Protein AF-A0A542ALW0-F1 (afdb_monomer)

Structure (mmCIF, N/CA/C/O backbone):
data_AF-A0A542ALW0-F1
#
_entry.id   AF-A0A542ALW0-F1
#
loop_
_atom_site.group_PDB
_atom_site.id
_atom_site.type_symbol
_atom_site.label_atom_id
_atom_site.label_alt_id
_atom_site.label_comp_id
_atom_site.label_asym_id
_atom_site.label_entity_id
_atom_site.label_seq_id
_atom_site.pdbx_PDB_ins_code
_atom_site.Cartn_x
_atom_site.Cartn_y
_atom_site.Cartn_z
_atom_site.occupancy
_atom_site.B_iso_or_equiv
_atom_site.auth_seq_id
_atom_site.auth_comp_id
_atom_site.auth_asym_id
_atom_site.auth_atom_id
_atom_site.pdbx_PDB_model_num
ATOM 1 N N . MET A 1 1 ? -4.101 -1.645 31.933 1.00 70.88 1 MET A N 1
ATOM 2 C CA . MET A 1 1 ? -5.199 -1.629 30.944 1.00 70.88 1 MET A CA 1
ATOM 3 C C . MET A 1 1 ? -4.604 -1.293 29.589 1.00 70.88 1 MET A C 1
ATOM 5 O O . MET A 1 1 ? -3.860 -0.327 29.512 1.00 70.88 1 MET A O 1
ATOM 9 N N . THR A 1 2 ? -4.846 -2.113 28.566 1.00 77.75 2 THR A N 1
ATOM 10 C CA . THR A 1 2 ? -4.467 -1.822 27.166 1.00 77.75 2 THR A CA 1
ATOM 11 C C . THR A 1 2 ? -5.603 -1.163 26.385 1.00 77.75 2 THR A C 1
ATOM 13 O O . THR A 1 2 ? -5.355 -0.620 25.317 1.00 77.75 2 THR A O 1
ATOM 16 N N . PHE A 1 3 ? -6.825 -1.230 26.923 1.00 82.44 3 PHE A N 1
ATOM 17 C CA . PHE A 1 3 ? -8.053 -0.704 26.344 1.00 82.44 3 PHE A CA 1
ATOM 18 C C . PHE A 1 3 ? -8.790 0.145 27.384 1.00 82.44 3 PHE A C 1
ATOM 20 O O . PHE A 1 3 ? -8.823 -0.213 28.565 1.00 82.44 3 PHE A O 1
ATOM 27 N N . PHE A 1 4 ? -9.335 1.266 26.936 1.00 84.50 4 PHE A N 1
ATOM 28 C CA . PHE A 1 4 ? -10.181 2.212 27.646 1.00 84.50 4 PHE A CA 1
ATOM 29 C C . PHE A 1 4 ? -11.634 1.724 27.730 1.00 84.50 4 PHE A C 1
ATOM 31 O O . PHE A 1 4 ? -12.326 2.056 28.690 1.00 84.50 4 PHE A O 1
ATOM 38 N N . THR A 1 5 ? -12.095 0.933 26.756 1.00 87.38 5 THR A N 1
ATOM 39 C CA . THR A 1 5 ? -13.458 0.387 26.670 1.00 87.38 5 THR A CA 1
ATOM 40 C C . THR A 1 5 ? -13.468 -1.050 26.129 1.00 87.38 5 THR A C 1
ATOM 42 O O . THR A 1 5 ? -12.475 -1.533 25.587 1.00 87.38 5 THR A O 1
ATOM 45 N N . ASP A 1 6 ? -14.625 -1.718 26.201 1.00 87.56 6 ASP A N 1
ATOM 46 C CA . ASP A 1 6 ? -14.849 -3.047 25.603 1.00 87.56 6 ASP A CA 1
ATOM 47 C C . ASP A 1 6 ? -15.267 -2.991 24.117 1.00 87.56 6 ASP A C 1
ATOM 49 O O . ASP A 1 6 ? -15.760 -3.969 23.547 1.00 87.56 6 ASP A O 1
ATOM 53 N N .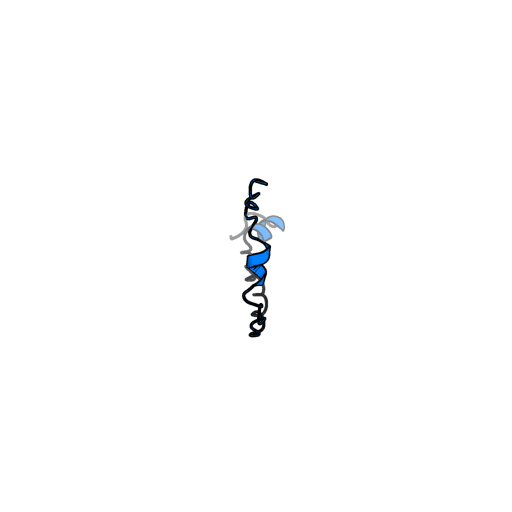 SER A 1 7 ? -15.083 -1.845 23.455 1.00 90.62 7 SER A N 1
ATOM 54 C CA . SER A 1 7 ? -15.466 -1.666 22.054 1.00 90.62 7 SER A CA 1
ATOM 55 C C . SER A 1 7 ? -14.596 -2.511 21.108 1.00 90.62 7 SER A C 1
ATOM 57 O O . SER A 1 7 ? -13.363 -2.493 21.208 1.00 90.62 7 SER A O 1
ATOM 59 N N . PRO A 1 8 ? -15.184 -3.202 20.109 1.00 89.38 8 PRO A N 1
ATOM 60 C CA . PRO A 1 8 ? -14.417 -3.995 19.147 1.00 89.38 8 PRO A CA 1
ATOM 61 C C . PRO A 1 8 ? -13.479 -3.136 18.287 1.00 89.38 8 PRO A C 1
ATOM 63 O O . PRO A 1 8 ? -12.415 -3.603 17.881 1.00 89.38 8 PRO A O 1
ATOM 66 N N . PHE A 1 9 ? -13.833 -1.870 18.047 1.00 89.94 9 PHE A N 1
ATOM 67 C CA . PHE A 1 9 ? -13.009 -0.943 17.268 1.00 89.94 9 PHE A CA 1
A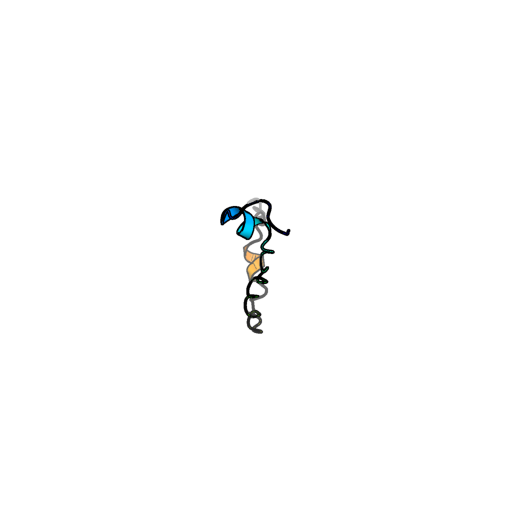TOM 68 C C . PHE A 1 9 ? -11.692 -0.619 17.968 1.00 89.94 9 PHE A C 1
ATOM 70 O O . PHE A 1 9 ? -10.651 -0.515 17.324 1.00 89.94 9 PHE A O 1
ATOM 77 N N . GLU A 1 10 ? -11.713 -0.528 19.295 1.00 90.81 10 GLU A N 1
ATOM 78 C CA . GLU A 1 10 ? -10.519 -0.237 20.077 1.00 90.81 10 GLU A CA 1
ATOM 79 C C . GLU A 1 10 ? -9.483 -1.361 19.985 1.00 90.81 10 GLU A C 1
ATOM 81 O O . GLU A 1 10 ? -8.285 -1.122 19.825 1.00 90.81 10 GLU A O 1
ATOM 86 N N . ARG A 1 11 ? -9.968 -2.605 19.961 1.00 88.81 11 ARG A N 1
ATOM 87 C CA . ARG A 1 11 ? -9.142 -3.805 19.784 1.00 88.81 11 ARG A CA 1
ATOM 88 C C . ARG A 1 11 ? -8.437 -3.830 18.430 1.00 88.81 11 ARG A C 1
ATOM 90 O O . ARG A 1 11 ? -7.296 -4.275 18.352 1.00 88.81 11 ARG A O 1
ATOM 97 N N . MET A 1 12 ? -9.080 -3.312 17.385 1.00 87.75 12 MET A N 1
ATOM 98 C CA . MET A 1 12 ? -8.483 -3.212 16.053 1.00 87.75 12 MET A CA 1
ATOM 99 C C . MET A 1 12 ? -7.409 -2.117 15.976 1.00 87.75 12 MET A C 1
ATOM 101 O O . MET A 1 12 ? -6.396 -2.313 15.311 1.00 87.75 12 MET A O 1
ATOM 105 N N . MET A 1 13 ? -7.582 -0.997 16.687 1.00 87.25 13 MET A N 1
ATOM 106 C CA . MET A 1 13 ? -6.614 0.113 16.678 1.00 87.25 13 MET A CA 1
ATOM 107 C C . MET A 1 13 ? -5.265 -0.244 17.311 1.00 87.25 13 MET A C 1
ATOM 109 O O . MET A 1 13 ? -4.238 0.302 16.914 1.00 87.25 13 MET A O 1
ATOM 113 N N . VAL A 1 14 ? -5.241 -1.161 18.280 1.00 88.06 14 VAL A N 1
ATOM 114 C CA . VAL A 1 14 ? -3.978 -1.606 18.898 1.00 88.06 14 VAL A CA 1
ATOM 115 C C . VAL A 1 14 ? -3.336 -2.782 18.161 1.00 88.06 14 VAL A C 1
ATOM 117 O O . VAL A 1 14 ? -2.192 -3.146 18.450 1.00 88.06 14 VAL A O 1
ATOM 120 N N . GLN A 1 15 ? -4.067 -3.418 17.241 1.00 85.88 15 GLN A N 1
ATOM 121 C CA . GLN A 1 15 ? -3.552 -4.549 16.488 1.00 85.88 15 GLN A CA 1
ATOM 122 C C . GLN A 1 15 ? -2.501 -4.048 15.497 1.00 85.88 15 GLN A C 1
ATOM 124 O O . GLN A 1 15 ? -2.800 -3.320 14.553 1.00 85.88 15 GLN A O 1
ATOM 129 N N . LYS A 1 16 ? -1.247 -4.474 15.682 1.00 84.69 16 LYS A N 1
ATOM 130 C CA . LYS A 1 16 ? -0.196 -4.189 14.703 1.00 84.6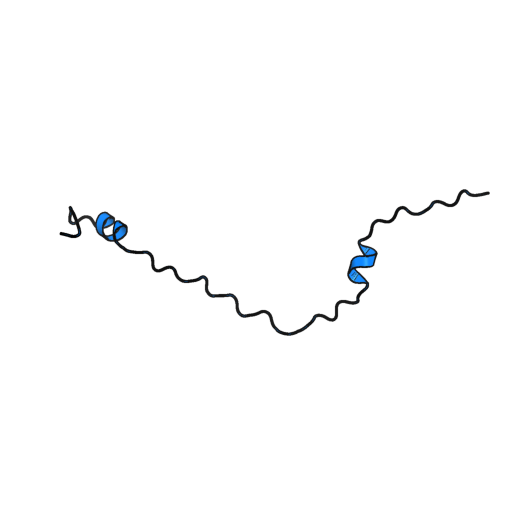9 16 LYS A CA 1
ATOM 131 C C . LYS A 1 16 ? -0.509 -4.947 13.409 1.00 84.69 16 LYS A C 1
ATOM 133 O O . LYS A 1 16 ? -0.651 -6.174 13.465 1.00 84.69 16 LYS A O 1
ATOM 138 N N . PRO A 1 17 ? -0.604 -4.265 12.255 1.00 77.81 17 PRO A N 1
ATOM 139 C CA . PRO A 1 17 ? -0.836 -4.943 10.994 1.00 77.81 17 PRO A CA 1
ATOM 140 C C . PRO A 1 17 ? 0.340 -5.876 10.721 1.00 77.81 17 PRO A C 1
ATOM 142 O O . PRO A 1 17 ? 1.505 -5.473 10.775 1.00 77.81 17 PRO A O 1
ATOM 145 N N . GLN A 1 18 ? 0.038 -7.141 10.438 1.00 76.56 18 GLN A N 1
ATOM 146 C CA . GLN A 1 18 ? 1.053 -8.040 9.919 1.00 76.56 18 GLN A CA 1
ATOM 147 C C . GLN A 1 18 ? 1.335 -7.612 8.488 1.00 76.56 18 GLN A C 1
ATOM 149 O O . GLN A 1 18 ? 0.545 -7.875 7.583 1.00 76.56 18 GLN A O 1
ATOM 154 N N . TYR A 1 19 ? 2.448 -6.907 8.301 1.00 66.31 19 TYR A N 1
ATOM 155 C CA . TYR A 1 19 ? 2.957 -6.588 6.980 1.00 66.31 19 TYR A CA 1
ATOM 156 C C . TYR A 1 19 ? 3.350 -7.916 6.326 1.00 66.31 19 TYR A C 1
ATOM 158 O O . TYR A 1 19 ? 4.466 -8.412 6.499 1.00 66.31 19 TYR A O 1
ATOM 166 N N . ARG A 1 20 ? 2.412 -8.546 5.608 1.00 69.75 20 ARG A N 1
ATOM 167 C CA . ARG A 1 20 ? 2.789 -9.527 4.598 1.00 69.75 20 ARG A CA 1
ATOM 168 C C . ARG A 1 20 ? 3.654 -8.742 3.631 1.00 69.75 20 ARG A C 1
ATOM 170 O O . ARG A 1 20 ? 3.159 -7.853 2.946 1.00 69.75 20 ARG A O 1
ATOM 177 N N . ARG A 1 21 ? 4.961 -9.022 3.629 1.00 71.19 21 ARG A N 1
ATOM 178 C CA . ARG A 1 21 ? 5.787 -8.690 2.471 1.00 71.19 21 ARG A CA 1
ATOM 179 C C . ARG A 1 21 ? 4.995 -9.189 1.276 1.00 71.19 21 ARG A C 1
ATOM 181 O O . ARG A 1 21 ? 4.586 -10.352 1.302 1.00 71.19 21 ARG A O 1
ATOM 188 N N . GLU A 1 22 ? 4.721 -8.303 0.323 1.00 70.81 22 GLU A N 1
ATOM 189 C CA . GLU A 1 22 ? 4.175 -8.698 -0.970 1.00 70.81 22 GLU A CA 1
ATOM 190 C C . GLU A 1 22 ? 4.884 -9.983 -1.375 1.00 70.81 22 GLU A C 1
ATOM 192 O O . GLU A 1 22 ? 6.117 -10.065 -1.281 1.00 70.81 22 GLU A O 1
ATOM 197 N N . GLU A 1 23 ? 4.097 -11.019 -1.664 1.00 68.62 23 GLU A N 1
ATOM 198 C CA . GLU A 1 23 ? 4.630 -12.301 -2.083 1.00 68.62 23 GLU A CA 1
ATOM 199 C C . GLU A 1 23 ? 5.519 -11.995 -3.280 1.00 68.62 23 GLU A C 1
ATOM 201 O O . GLU A 1 23 ? 5.045 -11.532 -4.317 1.00 68.62 23 GLU A O 1
ATOM 206 N N . ARG A 1 24 ? 6.836 -12.074 -3.061 1.00 70.38 24 ARG A N 1
ATOM 207 C CA . ARG A 1 24 ? 7.808 -11.583 -4.030 1.00 70.38 24 ARG A CA 1
ATOM 208 C C . ARG A 1 24 ? 7.510 -12.361 -5.307 1.00 70.38 24 ARG A C 1
ATOM 210 O O . ARG A 1 24 ? 7.562 -13.593 -5.236 1.00 70.38 24 ARG A O 1
ATOM 217 N N . PRO A 1 25 ? 7.165 -11.700 -6.426 1.00 74.81 25 PRO A N 1
ATOM 218 C CA . PRO A 1 25 ? 6.860 -12.431 -7.639 1.00 74.81 25 PRO A CA 1
ATOM 219 C C . PRO A 1 25 ? 8.054 -13.346 -7.939 1.00 74.81 25 PRO A C 1
ATOM 221 O O . PRO A 1 25 ? 9.204 -12.925 -7.734 1.00 74.81 25 PRO A O 1
ATOM 224 N N . PRO A 1 26 ? 7.808 -14.613 -8.323 1.00 75.88 26 PRO A N 1
ATOM 225 C CA . PRO A 1 26 ? 8.881 -15.556 -8.588 1.00 75.88 26 PRO A CA 1
ATOM 226 C C . PRO A 1 26 ? 9.854 -14.930 -9.585 1.00 75.88 26 PRO A C 1
ATOM 228 O O . PRO A 1 26 ? 9.443 -14.233 -10.515 1.00 75.88 26 PRO A O 1
ATOM 231 N N . ALA A 1 27 ? 11.152 -15.130 -9.344 1.00 75.94 27 ALA A N 1
ATOM 232 C CA . ALA A 1 27 ? 12.189 -14.524 -10.164 1.00 75.94 27 ALA A CA 1
ATOM 233 C C . ALA A 1 27 ? 11.927 -14.832 -11.650 1.00 75.94 27 ALA A C 1
ATOM 235 O O . ALA A 1 27 ? 11.602 -15.980 -11.974 1.00 75.94 27 ALA A O 1
ATOM 236 N N . PRO A 1 28 ? 12.060 -13.838 -12.549 1.00 76.31 28 PRO A N 1
ATOM 237 C CA . PRO A 1 28 ? 11.852 -14.072 -13.967 1.00 76.31 28 PRO A CA 1
ATOM 238 C C . PRO A 1 28 ? 12.782 -15.198 -14.443 1.00 76.31 28 PRO A C 1
ATOM 240 O O . PRO A 1 28 ? 13.929 -15.286 -13.979 1.00 76.31 28 PRO A O 1
ATOM 243 N N . PRO A 1 29 ? 12.304 -16.085 -15.334 1.00 75.56 29 PRO A N 1
ATOM 244 C CA . PRO A 1 29 ? 13.098 -17.203 -15.819 1.00 75.56 29 PRO A CA 1
ATOM 245 C C . PRO A 1 29 ? 14.404 -16.689 -16.433 1.00 75.56 29 PRO A C 1
ATOM 247 O O . PRO A 1 29 ? 14.420 -15.689 -17.152 1.00 75.56 29 PRO A O 1
ATOM 250 N N . LYS A 1 30 ? 15.514 -17.384 -16.155 1.00 66.75 30 LYS A N 1
ATOM 251 C CA . LYS A 1 30 ? 16.832 -17.119 -16.755 1.00 66.75 30 LYS A CA 1
ATOM 252 C C . LYS A 1 30 ? 16.840 -17.561 -18.223 1.00 66.75 30 LYS A C 1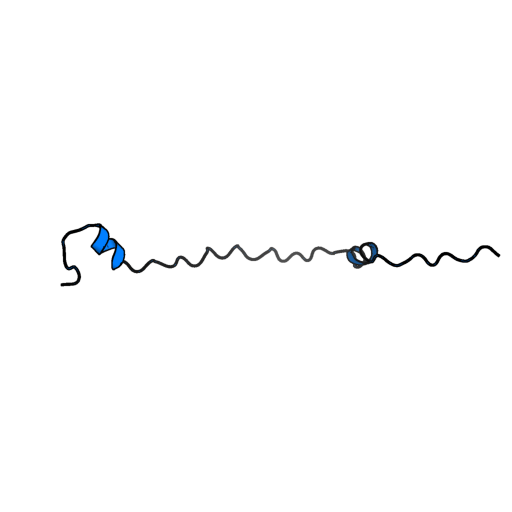
ATOM 254 O O . LYS A 1 30 ? 17.529 -18.503 -18.589 1.00 66.75 30 LYS A O 1
ATOM 259 N N . GLY A 1 31 ? 16.057 -16.895 -19.056 1.00 65.00 31 GLY A N 1
ATOM 260 C CA . GLY A 1 31 ? 16.153 -16.968 -20.504 1.00 65.00 31 GLY A CA 1
ATOM 261 C C . GLY A 1 31 ? 16.456 -15.568 -20.992 1.00 65.00 31 GLY A C 1
ATOM 262 O O . GLY A 1 31 ? 15.615 -14.683 -20.861 1.00 65.00 31 GLY A O 1
ATOM 263 N N . ARG A 1 32 ? 17.662 -15.336 -21.519 1.00 65.06 32 ARG A N 1
ATOM 264 C CA . ARG A 1 32 ? 17.862 -14.162 -22.369 1.00 65.06 32 ARG A CA 1
ATOM 265 C C . ARG A 1 32 ? 16.925 -14.365 -23.555 1.00 65.06 32 ARG A C 1
ATOM 267 O O . ARG A 1 32 ? 17.083 -15.376 -24.233 1.00 65.06 32 ARG A O 1
ATOM 274 N N . PRO A 1 33 ? 15.980 -13.465 -23.846 1.00 62.94 33 PRO A N 1
ATOM 275 C CA . PRO A 1 33 ? 15.523 -13.410 -25.213 1.00 62.94 33 PRO A CA 1
ATOM 276 C C . PRO A 1 33 ? 16.751 -12.962 -26.011 1.00 62.94 33 PRO A C 1
ATOM 278 O O . PRO A 1 33 ? 17.299 -11.891 -25.728 1.00 62.94 33 PRO A O 1
ATOM 281 N N . GLU A 1 34 ? 17.237 -13.786 -26.944 1.00 63.34 34 GLU A N 1
ATOM 282 C CA . GLU A 1 34 ? 18.073 -13.303 -28.042 1.00 63.34 34 GLU A CA 1
ATOM 283 C C . GLU A 1 34 ? 17.249 -12.243 -28.784 1.00 63.34 34 GLU A C 1
ATOM 285 O O . GLU A 1 34 ? 16.561 -12.514 -29.762 1.00 63.34 34 GLU A O 1
ATOM 290 N N . HIS A 1 35 ? 17.246 -11.016 -28.262 1.00 61.91 35 HIS A N 1
ATOM 291 C CA . HIS A 1 35 ? 16.762 -9.877 -29.007 1.00 61.91 35 HIS A CA 1
ATOM 292 C C . HIS A 1 35 ? 17.749 -9.692 -30.157 1.00 61.91 35 HIS A C 1
ATOM 294 O O . HIS A 1 35 ? 18.948 -9.517 -29.891 1.00 61.91 35 HIS A O 1
ATOM 300 N N . PRO A 1 36 ? 17.296 -9.721 -31.421 1.00 67.50 36 PRO A N 1
ATOM 301 C CA . PRO A 1 36 ? 18.131 -9.244 -32.505 1.00 67.50 36 PRO A CA 1
ATOM 302 C C . PRO A 1 36 ? 18.549 -7.815 -32.148 1.00 67.50 36 PRO A C 1
ATOM 304 O O . PRO A 1 36 ? 17.719 -6.989 -31.756 1.00 67.50 36 PRO A O 1
ATOM 307 N N . ARG A 1 37 ? 19.856 -7.538 -32.224 1.00 65.94 37 ARG A N 1
ATOM 308 C CA . ARG A 1 37 ? 20.468 -6.250 -31.836 1.00 65.94 37 ARG A CA 1
ATOM 309 C C . ARG A 1 37 ? 19.867 -5.043 -32.570 1.00 65.94 37 ARG A C 1
ATOM 311 O O . ARG A 1 37 ? 20.122 -3.908 -32.179 1.00 65.94 37 ARG A O 1
ATOM 318 N N . ASP A 1 38 ? 19.049 -5.299 -33.582 1.00 66.88 38 ASP A N 1
ATOM 319 C CA . ASP A 1 38 ? 18.489 -4.315 -34.490 1.00 66.88 38 ASP A CA 1
ATOM 320 C C . ASP A 1 38 ? 17.068 -3.858 -34.126 1.00 66.88 38 ASP A C 1
ATOM 322 O O . ASP A 1 38 ? 16.588 -2.902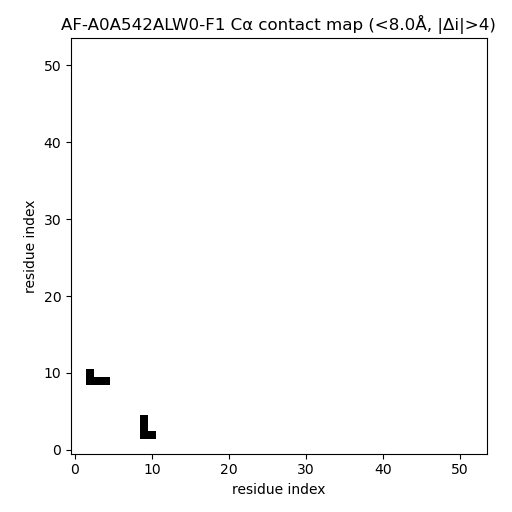 -34.722 1.00 66.88 38 ASP A O 1
ATOM 326 N N . TYR A 1 39 ? 16.422 -4.428 -33.095 1.00 69.19 39 TYR A N 1
ATOM 327 C CA . TYR A 1 39 ? 15.047 -4.045 -32.713 1.00 69.19 39 TYR A CA 1
ATOM 328 C C . TYR A 1 39 ? 14.884 -2.542 -32.421 1.00 69.19 39 TYR A C 1
ATOM 330 O O . TYR A 1 39 ? 13.850 -1.944 -32.701 1.00 69.19 39 TYR A O 1
ATOM 338 N N . TYR A 1 40 ? 15.926 -1.903 -31.884 1.00 72.00 40 TYR A N 1
ATOM 339 C CA . TYR A 1 40 ? 15.900 -0.474 -31.567 1.00 72.00 40 TYR A CA 1
ATOM 340 C C . TYR A 1 40 ? 16.335 0.426 -32.726 1.00 72.00 40 TYR A C 1
ATOM 342 O O . TYR A 1 40 ? 16.148 1.637 -32.637 1.00 72.00 40 TYR A O 1
ATOM 350 N N . ARG A 1 41 ? 16.914 -0.123 -33.803 1.00 68.81 41 ARG A N 1
ATOM 351 C CA . ARG A 1 41 ? 17.358 0.686 -34.948 1.00 68.81 41 ARG A CA 1
ATOM 352 C C . ARG A 1 41 ? 16.183 1.226 -35.751 1.00 68.81 41 ARG A C 1
ATOM 354 O O . ARG A 1 41 ? 16.228 2.384 -36.157 1.00 68.81 41 ARG A O 1
ATOM 361 N N . ASP A 1 42 ? 15.125 0.436 -35.886 1.00 69.69 42 ASP A N 1
ATOM 362 C CA . ASP A 1 42 ? 13.916 0.821 -36.625 1.00 69.69 42 ASP A CA 1
ATOM 363 C C . ASP A 1 42 ? 13.068 1.864 -35.880 1.00 69.69 42 ASP A C 1
ATOM 365 O O . ASP A 1 42 ? 12.208 2.516 -36.467 1.00 69.69 42 ASP A O 1
ATOM 369 N N . LEU A 1 43 ? 13.340 2.066 -34.588 1.00 80.25 43 LEU A N 1
ATOM 370 C CA . LEU A 1 43 ? 12.671 3.064 -33.754 1.00 80.25 43 LEU A CA 1
ATOM 371 C C . LEU A 1 43 ? 13.305 4.459 -33.867 1.00 80.25 43 LEU A C 1
ATOM 373 O O . LEU A 1 43 ? 12.753 5.431 -33.350 1.00 80.25 43 LEU A O 1
ATOM 377 N N . ILE A 1 44 ? 14.463 4.585 -34.524 1.00 80.06 44 ILE A N 1
ATOM 378 C CA . ILE A 1 44 ? 15.144 5.871 -34.673 1.00 80.06 44 ILE A CA 1
ATOM 379 C C . ILE A 1 44 ? 14.532 6.618 -35.860 1.00 80.06 44 ILE A C 1
ATOM 381 O O . ILE A 1 44 ? 14.837 6.342 -37.022 1.00 80.06 44 ILE A O 1
ATOM 385 N N . ILE A 1 45 ? 13.708 7.624 -35.561 1.00 78.81 45 ILE A N 1
ATOM 38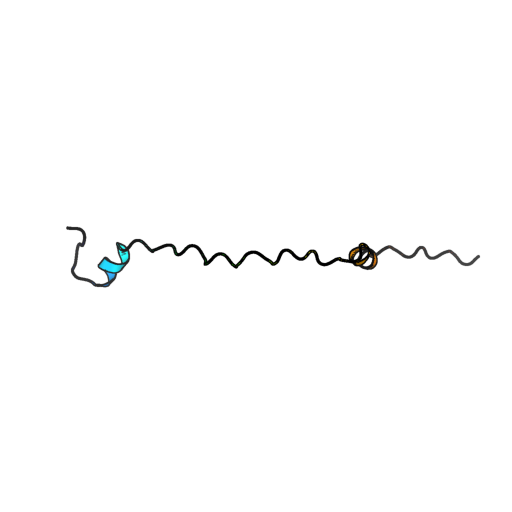6 C CA . ILE A 1 45 ? 13.218 8.574 -36.564 1.00 78.81 45 ILE A CA 1
ATOM 387 C C . ILE A 1 45 ? 14.404 9.436 -37.010 1.00 78.81 45 ILE A C 1
ATOM 389 O O . ILE A 1 45 ? 14.758 10.424 -36.369 1.00 78.81 45 ILE A O 1
ATOM 393 N N . THR A 1 46 ? 15.047 9.040 -38.107 1.00 76.56 46 THR A N 1
ATOM 394 C CA . THR A 1 46 ? 16.076 9.848 -38.768 1.00 76.56 46 THR A CA 1
ATOM 395 C C . THR A 1 46 ? 15.445 10.656 -39.901 1.00 76.56 46 THR A C 1
ATOM 397 O O . THR A 1 46 ? 14.663 10.105 -40.683 1.00 76.56 46 THR A O 1
ATOM 400 N N . PRO A 1 47 ? 15.751 11.960 -40.025 1.00 74.81 47 PRO A N 1
ATOM 401 C CA . PRO A 1 47 ? 15.295 12.735 -41.166 1.00 74.81 47 PRO A CA 1
ATOM 402 C C . PRO A 1 47 ? 15.925 12.155 -42.436 1.00 74.81 47 PRO A C 1
ATOM 404 O O . PRO A 1 47 ? 17.147 12.045 -42.555 1.00 74.81 47 PRO A O 1
ATOM 407 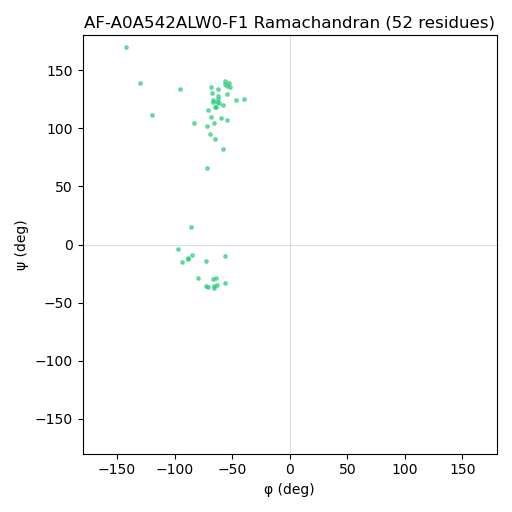N N . LYS A 1 48 ? 15.085 11.760 -43.395 1.00 70.38 48 LYS A N 1
ATOM 408 C CA . LYS A 1 48 ? 15.544 11.366 -44.729 1.00 70.38 48 LYS A CA 1
ATOM 409 C C . LYS A 1 48 ? 16.161 12.604 -45.376 1.00 70.38 48 LYS A C 1
ATOM 411 O O . LYS A 1 48 ? 15.472 13.599 -45.579 1.00 70.38 48 LYS A O 1
ATOM 416 N N . VAL A 1 49 ? 17.451 12.547 -45.699 1.00 74.50 49 VAL A N 1
ATOM 417 C CA . VAL A 1 49 ? 18.085 13.581 -46.522 1.00 74.50 49 VAL A CA 1
ATOM 418 C C . VAL A 1 49 ? 17.452 13.494 -47.909 1.00 74.50 49 VAL A C 1
ATOM 420 O O . VAL A 1 49 ? 17.729 12.559 -48.662 1.00 74.50 49 VAL A O 1
ATOM 423 N N . VAL A 1 50 ? 16.563 14.435 -48.227 1.00 72.06 50 VAL A N 1
ATOM 424 C CA . VAL A 1 50 ? 16.078 14.634 -49.593 1.00 72.06 50 VAL A CA 1
ATOM 425 C C . VAL A 1 50 ? 17.268 15.164 -50.381 1.00 72.06 50 VAL A C 1
ATOM 427 O O . VAL A 1 50 ? 17.749 16.266 -50.122 1.00 72.06 50 VAL A O 1
ATOM 430 N N . LYS A 1 51 ? 17.811 14.344 -51.283 1.00 70.88 51 LYS A N 1
ATOM 431 C CA . LYS A 1 51 ? 18.819 14.821 -52.230 1.00 70.88 51 LYS A CA 1
ATOM 432 C C . LYS A 1 51 ? 18.119 15.802 -53.176 1.00 70.88 51 LYS A C 1
ATOM 434 O O . LYS A 1 51 ? 17.058 15.436 -53.680 1.00 70.88 51 LYS A O 1
ATOM 439 N N . PRO A 1 52 ? 18.657 17.010 -53.410 1.00 65.56 52 PRO A N 1
ATOM 440 C CA . PRO A 1 52 ? 18.119 17.865 -54.455 1.00 65.56 52 PRO A CA 1
ATOM 441 C C . PRO A 1 52 ? 18.288 17.145 -55.797 1.00 65.56 52 PRO A C 1
ATOM 443 O O . PRO A 1 52 ? 19.386 16.684 -56.119 1.00 65.56 52 PRO A O 1
ATOM 446 N N . GLU A 1 53 ? 17.182 16.991 -56.527 1.00 65.44 53 GLU A N 1
ATOM 447 C CA . GLU A 1 53 ? 17.226 16.644 -57.945 1.00 65.44 53 GLU A CA 1
ATOM 448 C C . GLU A 1 53 ? 17.936 17.780 -58.686 1.00 65.44 53 GLU A C 1
ATOM 450 O O . GLU A 1 53 ? 17.747 18.957 -58.372 1.00 65.44 53 GLU A O 1
ATOM 455 N N . GLN A 1 54 ? 18.852 17.375 -59.559 1.00 54.12 54 GLN A N 1
ATOM 456 C CA . GLN A 1 54 ? 19.867 18.201 -60.202 1.00 54.12 54 GLN A CA 1
ATOM 457 C C . GLN A 1 54 ? 19.288 19.054 -61.330 1.00 54.12 54 GLN A C 1
ATOM 459 O O . GLN A 1 54 ? 18.394 18.546 -62.042 1.00 54.12 54 GLN A O 1
#

Sequence (54 aa):
MTFFTDSPFERMMVQKPQYRREERPPAPPKGRPEHPRDYYRDLIITPKVVKPEQ

Secondary structure (DSSP, 8-state):
---SSS-HHHHHHTS--------PPPPPPS------TTTTTTT--PPP--PPP-

Radius of gyration: 30.87 Å; Cα contacts (8 Å, |Δi|>4): 4; chains: 1; bounding box: 36×35×91 Å

Foldseek 3Di:
DQDPDPDPVRVVVPDDDPPPPPPPPPDDD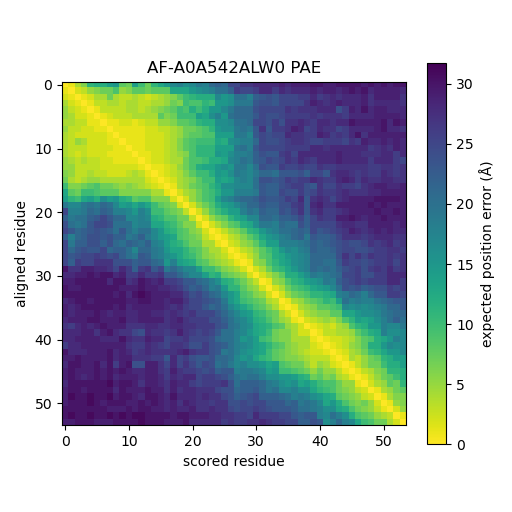PDDPPDPPCPCVVVDPDDDPDDDDD

Solvent-accessible surface area (backbone atoms only — not comparable to full-atom values): 4086 Å² total; per-residue (Å²): 129,97,62,98,63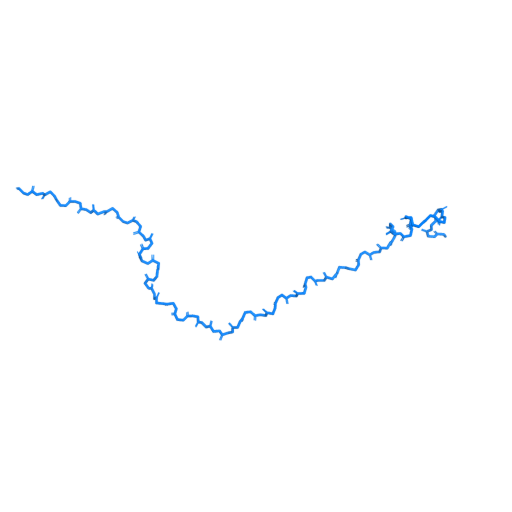,92,50,72,68,60,60,56,72,71,52,75,79,80,79,70,71,72,80,72,73,76,77,77,74,98,62,80,75,85,66,65,90,56,72,66,59,82,68,57,88,68,84,78,82,77,74,81,84,129

pLDDT: mean 75.04, std 8.89, range [54.12, 90.81]

Mean predicted aligned error: 18.16 Å